Protein AF-A0A127QFP5-F1 (afdb_monomer_lite)

pLDDT: mean 84.66, std 13.13, range [40.59, 94.5]

Structure (mmCIF, N/CA/C/O backbone):
data_AF-A0A127QFP5-F1
#
_entry.id   AF-A0A127QFP5-F1
#
loop_
_atom_site.group_PDB
_atom_site.id
_atom_site.type_symbol
_atom_site.label_atom_id
_atom_site.label_alt_id
_atom_site.label_comp_id
_atom_site.label_asym_id
_atom_site.label_entity_id
_atom_site.label_seq_id
_atom_site.pdbx_PDB_ins_code
_atom_site.Cartn_x
_atom_site.Cartn_y
_atom_site.Cartn_z
_atom_site.occupancy
_atom_site.B_iso_or_equiv
_atom_site.auth_seq_id
_atom_site.auth_comp_id
_atom_site.auth_asym_id
_atom_site.auth_atom_id
_atom_site.pdbx_PDB_model_num
ATOM 1 N N . MET A 1 1 ? 3.924 17.686 -8.523 1.00 40.59 1 MET A N 1
ATOM 2 C CA . MET A 1 1 ? 3.088 16.633 -7.920 1.00 40.59 1 MET A CA 1
ATOM 3 C C . MET A 1 1 ? 3.001 15.509 -8.930 1.00 40.59 1 MET A C 1
ATOM 5 O O . MET A 1 1 ? 2.366 15.684 -9.963 1.00 40.59 1 MET A O 1
ATOM 9 N N . THR A 1 2 ? 3.765 14.444 -8.715 1.00 45.44 2 THR A N 1
ATOM 10 C CA . THR A 1 2 ? 3.806 13.284 -9.609 1.00 45.44 2 THR A CA 1
ATOM 11 C C . THR A 1 2 ? 2.872 12.254 -9.007 1.00 45.44 2 THR A C 1
ATOM 13 O O . THR A 1 2 ? 3.216 11.715 -7.975 1.00 45.44 2 THR A O 1
ATOM 16 N N . ASN A 1 3 ? 1.708 12.015 -9.610 1.00 58.25 3 ASN A N 1
ATOM 17 C CA . ASN A 1 3 ? 0.801 10.960 -9.154 1.00 58.25 3 ASN A CA 1
ATOM 18 C C . ASN A 1 3 ? 1.461 9.597 -9.416 1.00 58.25 3 ASN A C 1
ATOM 20 O O . ASN A 1 3 ? 1.649 9.235 -10.580 1.00 58.25 3 ASN A O 1
ATOM 24 N N . LEU A 1 4 ? 1.789 8.824 -8.381 1.00 55.69 4 LEU A N 1
ATOM 25 C CA . LEU A 1 4 ? 2.344 7.472 -8.562 1.00 55.69 4 LEU A CA 1
ATOM 26 C C . LEU A 1 4 ? 1.350 6.489 -9.183 1.00 55.69 4 LEU A C 1
ATOM 28 O O . LEU A 1 4 ? 1.740 5.514 -9.819 1.00 55.69 4 LEU A O 1
ATOM 32 N N . LEU A 1 5 ? 0.052 6.762 -9.066 1.00 57.72 5 LEU A N 1
ATOM 33 C CA . LEU A 1 5 ? -1.011 5.857 -9.508 1.00 57.72 5 LEU A CA 1
ATOM 34 C C . LEU A 1 5 ? -1.318 5.926 -11.020 1.00 57.72 5 LEU A C 1
ATOM 36 O O . LEU A 1 5 ? -2.400 5.513 -11.436 1.00 57.72 5 LEU A O 1
ATOM 40 N N . VAL A 1 6 ? -0.412 6.468 -11.842 1.00 61.78 6 VAL A N 1
ATOM 41 C CA . VAL A 1 6 ? -0.675 6.801 -13.258 1.00 61.78 6 VAL A CA 1
ATOM 42 C C . VAL A 1 6 ? -0.823 5.576 -14.169 1.00 61.78 6 VAL A C 1
ATOM 44 O O . VAL A 1 6 ? -1.489 5.681 -15.198 1.00 61.78 6 VAL A O 1
ATOM 47 N N . THR A 1 7 ? -0.314 4.402 -13.780 1.00 70.12 7 THR A N 1
ATOM 48 C CA . THR A 1 7 ? -0.413 3.191 -14.610 1.00 70.12 7 THR A CA 1
ATOM 49 C C . THR A 1 7 ? -1.112 2.064 -13.859 1.00 70.12 7 THR A C 1
ATOM 51 O O . THR A 1 7 ? -0.695 1.661 -12.777 1.00 70.12 7 THR A O 1
ATOM 54 N N . THR A 1 8 ? -2.184 1.535 -14.450 1.00 80.06 8 THR A N 1
ATOM 55 C CA . THR A 1 8 ? -2.866 0.328 -13.966 1.00 80.06 8 THR A CA 1
ATOM 56 C C . THR A 1 8 ? -2.555 -0.825 -14.911 1.00 80.06 8 THR A C 1
ATOM 58 O O . THR A 1 8 ? -2.638 -0.673 -16.127 1.00 80.06 8 THR A O 1
ATOM 61 N N . VAL A 1 9 ? -2.157 -1.964 -14.350 1.00 86.50 9 VAL A N 1
ATOM 62 C CA . VAL A 1 9 ? -1.868 -3.204 -15.083 1.00 86.50 9 VAL A CA 1
ATOM 63 C C . VAL A 1 9 ? -2.481 -4.388 -14.338 1.00 86.50 9 VAL A C 1
ATOM 65 O O . VAL A 1 9 ? -2.999 -4.238 -13.228 1.00 86.50 9 VAL A O 1
ATOM 68 N N . GLU A 1 10 ? -2.452 -5.566 -14.952 1.00 89.62 10 GLU A N 1
ATOM 69 C CA . GLU A 1 10 ? -2.978 -6.784 -14.342 1.00 89.62 10 GLU A CA 1
ATOM 70 C C . GLU A 1 10 ? -2.206 -7.167 -13.066 1.00 89.62 10 GLU A C 1
ATOM 72 O O . GLU A 1 10 ? -0.989 -7.006 -12.967 1.00 89.62 10 GLU A O 1
ATOM 77 N N . LEU A 1 11 ? -2.913 -7.713 -12.071 1.00 87.69 11 LEU A N 1
ATOM 78 C CA . LEU A 1 11 ? -2.343 -8.041 -10.757 1.00 87.69 11 LEU A CA 1
ATOM 79 C C . LEU A 1 11 ? -1.168 -9.030 -10.835 1.00 87.69 11 LEU A C 1
ATOM 81 O O . LEU A 1 11 ? -0.228 -8.938 -10.051 1.00 87.69 11 LEU A O 1
ATOM 85 N N . ASN A 1 12 ? -1.221 -9.986 -11.760 1.00 90.62 12 ASN A N 1
ATOM 86 C CA . ASN A 1 12 ? -0.139 -10.943 -12.014 1.00 90.62 12 ASN A CA 1
ATOM 87 C C . ASN A 1 12 ? 1.160 -10.264 -12.480 1.00 90.62 12 ASN A C 1
ATOM 89 O O . ASN A 1 12 ? 2.230 -10.802 -12.209 1.00 90.62 12 ASN A O 1
ATOM 93 N N . ILE A 1 13 ? 1.074 -9.117 -13.157 1.00 90.31 13 ILE A N 1
ATOM 94 C CA . ILE A 1 13 ? 2.225 -8.303 -13.558 1.00 90.31 13 ILE A CA 1
ATOM 95 C C . ILE A 1 13 ? 2.725 -7.524 -12.345 1.00 90.31 13 ILE A C 1
ATOM 97 O O . ILE A 1 13 ? 3.900 -7.613 -12.016 1.00 90.31 13 ILE A O 1
ATOM 101 N N . VAL A 1 14 ? 1.824 -6.852 -11.615 1.00 91.12 14 VAL A N 1
ATOM 102 C CA . VAL A 1 14 ? 2.186 -6.083 -10.409 1.00 91.12 14 VAL A CA 1
ATOM 103 C C . VAL A 1 14 ? 2.938 -6.946 -9.397 1.00 91.12 14 VAL A C 1
ATOM 105 O O . VAL A 1 14 ? 3.915 -6.497 -8.820 1.00 91.12 14 VAL A O 1
ATOM 108 N N . ARG A 1 15 ? 2.519 -8.202 -9.202 1.00 91.00 15 ARG A N 1
ATOM 109 C CA . ARG A 1 15 ? 3.146 -9.144 -8.259 1.00 91.00 15 ARG A CA 1
ATOM 110 C C . ARG A 1 15 ? 4.572 -9.573 -8.616 1.00 91.00 15 ARG A C 1
ATOM 112 O O . ARG A 1 15 ? 5.186 -10.261 -7.808 1.00 91.00 15 ARG A O 1
ATOM 119 N N . GLN A 1 16 ? 5.059 -9.245 -9.810 1.00 92.12 16 GLN A N 1
ATOM 120 C CA . GLN A 1 16 ? 6.434 -9.534 -10.228 1.00 92.12 16 GLN A CA 1
ATOM 121 C C . GLN A 1 16 ? 7.406 -8.410 -9.855 1.00 92.12 16 GLN A C 1
ATOM 123 O O . GLN A 1 16 ? 8.610 -8.586 -10.018 1.00 92.12 16 GLN A O 1
ATOM 128 N N . GLU A 1 17 ? 6.896 -7.273 -9.378 1.00 93.19 17 GLU A N 1
ATOM 129 C CA . GLU A 1 17 ? 7.721 -6.158 -8.920 1.00 93.19 17 GLU A CA 1
ATOM 130 C C . GLU A 1 17 ? 8.496 -6.511 -7.645 1.00 93.19 17 GLU A C 1
ATOM 132 O O . GLU A 1 17 ? 8.092 -7.380 -6.872 1.00 93.19 17 GLU A O 1
ATOM 137 N N . GLU A 1 18 ? 9.616 -5.816 -7.434 1.00 91.19 18 GLU A N 1
ATOM 138 C CA . GLU A 1 18 ? 10.555 -6.091 -6.338 1.00 91.19 18 GLU A CA 1
ATOM 139 C C . GLU A 1 18 ? 9.924 -5.885 -4.958 1.00 91.19 18 GLU A C 1
ATOM 141 O O . GLU A 1 18 ? 10.163 -6.681 -4.053 1.00 91.19 18 GLU A O 1
ATOM 146 N N . MET A 1 19 ? 9.109 -4.836 -4.815 1.00 92.75 19 MET A N 1
ATOM 147 C CA . MET A 1 19 ? 8.368 -4.541 -3.591 1.00 92.75 19 MET A CA 1
ATOM 148 C C . MET A 1 19 ? 6.881 -4.402 -3.879 1.00 92.75 19 MET A C 1
ATOM 150 O O . MET A 1 19 ? 6.473 -3.793 -4.874 1.00 92.75 19 MET A O 1
ATOM 154 N N . LEU A 1 20 ? 6.066 -4.917 -2.966 1.00 94.38 20 LEU A N 1
ATOM 155 C CA . LEU A 1 20 ? 4.617 -4.946 -3.077 1.00 94.38 20 LEU A CA 1
ATOM 156 C C . LEU A 1 20 ? 3.966 -4.277 -1.871 1.00 94.38 20 LEU A C 1
ATOM 158 O O . LEU A 1 20 ? 4.152 -4.681 -0.725 1.00 94.38 20 LEU A O 1
ATOM 162 N N . ILE A 1 21 ? 3.109 -3.301 -2.148 1.00 94.50 21 ILE A N 1
ATOM 163 C CA . ILE A 1 21 ? 2.281 -2.620 -1.157 1.00 94.50 21 ILE A CA 1
ATOM 164 C C . ILE A 1 21 ? 0.837 -3.084 -1.340 1.00 94.50 21 ILE A C 1
ATOM 166 O O . ILE A 1 21 ? 0.230 -2.888 -2.396 1.00 94.50 21 ILE A O 1
ATOM 170 N N . GLY A 1 22 ? 0.269 -3.711 -0.315 1.00 94.38 22 GLY A N 1
ATOM 171 C CA . GLY A 1 22 ? -1.147 -4.062 -0.276 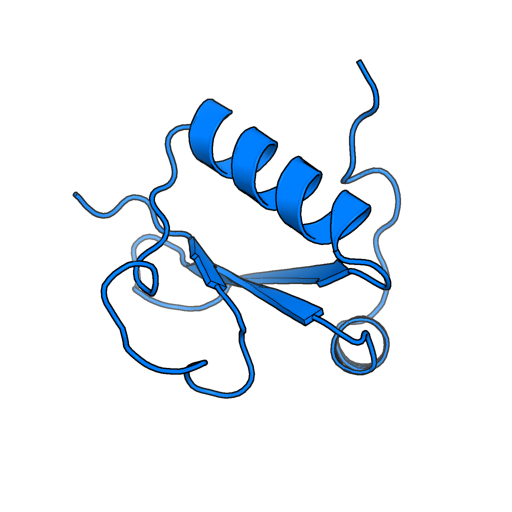1.00 94.38 22 GLY A CA 1
ATOM 172 C C . GLY A 1 22 ? -1.987 -2.919 0.290 1.00 94.38 22 GLY A C 1
ATOM 173 O O . GLY A 1 22 ? -1.599 -2.302 1.272 1.00 94.38 22 GLY A O 1
ATOM 174 N N . ILE A 1 23 ? -3.168 -2.663 -0.273 1.00 93.31 23 ILE A N 1
ATOM 175 C CA . ILE A 1 23 ? -4.143 -1.725 0.300 1.00 93.31 23 ILE A CA 1
ATOM 176 C C . ILE A 1 23 ? -5.384 -2.499 0.724 1.00 93.31 23 ILE A C 1
ATOM 178 O O . ILE A 1 23 ? -6.007 -3.201 -0.082 1.00 93.31 23 ILE A O 1
ATOM 182 N N . ARG A 1 24 ? -5.735 -2.371 2.000 1.00 92.94 24 ARG A N 1
ATOM 183 C CA . ARG A 1 24 ? -6.817 -3.086 2.662 1.00 92.94 24 ARG A CA 1
ATOM 184 C C . ARG A 1 24 ? -8.075 -2.224 2.759 1.00 92.94 24 ARG A C 1
ATOM 186 O O . ARG A 1 24 ? -8.019 -1.044 3.088 1.00 92.94 24 ARG A O 1
ATOM 193 N N . ASN A 1 25 ? -9.226 -2.822 2.470 1.00 89.81 25 ASN A N 1
ATOM 194 C CA . ASN A 1 25 ? -10.528 -2.177 2.624 1.00 89.81 25 ASN A CA 1
ATOM 195 C C . ASN A 1 25 ? -11.072 -2.343 4.061 1.00 89.81 25 ASN A C 1
ATOM 197 O O . ASN A 1 25 ? -10.509 -3.054 4.893 1.00 89.81 25 ASN A O 1
ATOM 201 N N . ALA A 1 26 ? -12.237 -1.750 4.340 1.00 87.75 26 ALA A N 1
ATOM 202 C CA . ALA A 1 26 ? -12.911 -1.870 5.638 1.00 87.75 26 ALA A CA 1
ATOM 203 C C . ALA A 1 26 ? -13.325 -3.311 6.017 1.00 87.75 26 ALA A C 1
ATOM 205 O O . ALA A 1 26 ? -13.557 -3.592 7.188 1.00 87.75 26 ALA A O 1
ATOM 206 N N . LYS A 1 27 ? -13.405 -4.234 5.048 1.00 89.69 27 LYS A N 1
ATOM 207 C CA . LYS A 1 27 ? -13.672 -5.666 5.278 1.00 89.69 27 LYS A CA 1
ATOM 208 C C . LYS A 1 27 ? -12.406 -6.472 5.577 1.00 89.69 27 LYS A C 1
ATOM 210 O O . LYS A 1 27 ? -12.466 -7.692 5.657 1.00 89.69 27 LYS A O 1
ATOM 215 N N . GLN A 1 28 ? -11.276 -5.795 5.747 1.00 87.25 28 GLN A N 1
ATOM 216 C CA . GLN A 1 28 ? -9.966 -6.390 5.964 1.00 87.25 28 GLN A CA 1
ATOM 217 C C . GLN A 1 28 ? -9.413 -7.187 4.762 1.00 87.25 28 GLN A C 1
ATOM 219 O O . GLN A 1 28 ? -8.522 -8.021 4.913 1.00 87.25 28 GLN A O 1
ATOM 224 N N . GLU A 1 29 ? -9.882 -6.888 3.548 1.00 91.00 29 GLU A N 1
ATOM 225 C CA . GLU A 1 29 ? -9.445 -7.542 2.309 1.00 91.00 29 GLU A CA 1
ATOM 226 C C . GLU A 1 29 ? -8.498 -6.633 1.518 1.00 91.00 29 GLU A C 1
ATOM 228 O O . GLU A 1 29 ? -8.753 -5.433 1.382 1.00 91.00 29 GLU A O 1
ATOM 233 N N . ILE A 1 30 ? -7.425 -7.198 0.952 1.00 91.62 30 ILE A N 1
ATOM 234 C CA . ILE A 1 30 ? -6.568 -6.466 0.010 1.00 91.62 30 ILE A CA 1
ATOM 235 C C . ILE A 1 30 ? -7.339 -6.268 -1.296 1.00 91.62 30 ILE A C 1
ATOM 237 O O . ILE A 1 30 ? -7.586 -7.232 -2.019 1.00 91.62 30 ILE A O 1
ATOM 241 N N . TYR A 1 31 ? -7.718 -5.027 -1.597 1.00 90.31 31 TYR A N 1
ATOM 242 C CA . TYR A 1 31 ? -8.507 -4.685 -2.788 1.00 90.31 31 TYR A CA 1
ATOM 243 C C . TYR A 1 31 ? -7.677 -4.008 -3.882 1.00 90.31 31 TYR A C 1
ATOM 245 O O . TYR A 1 31 ? -8.121 -3.909 -5.026 1.00 90.31 31 TYR A O 1
ATOM 253 N N . ARG A 1 32 ? -6.467 -3.548 -3.544 1.00 91.44 32 ARG A N 1
ATOM 254 C CA . ARG A 1 32 ? -5.503 -2.986 -4.489 1.00 91.44 32 ARG A CA 1
ATOM 255 C C . ARG A 1 32 ? -4.087 -3.375 -4.084 1.00 91.44 32 ARG A C 1
ATOM 257 O O . ARG A 1 32 ? -3.799 -3.532 -2.901 1.00 91.44 32 ARG A O 1
ATOM 264 N N . VAL A 1 33 ? -3.222 -3.534 -5.079 1.00 93.06 33 VAL A N 1
ATOM 265 C CA . VAL A 1 33 ? -1.789 -3.773 -4.895 1.00 93.06 33 VAL A CA 1
ATOM 266 C C . VAL A 1 33 ? -1.034 -2.747 -5.725 1.00 93.06 33 VAL A C 1
ATOM 268 O O . VAL A 1 33 ? -1.414 -2.483 -6.867 1.00 93.06 33 VAL A O 1
ATOM 271 N N . ILE A 1 34 ? 0.003 -2.164 -5.141 1.00 93.25 34 ILE A N 1
ATOM 272 C CA . ILE A 1 34 ? 0.969 -1.309 -5.823 1.00 93.25 34 ILE A CA 1
ATOM 27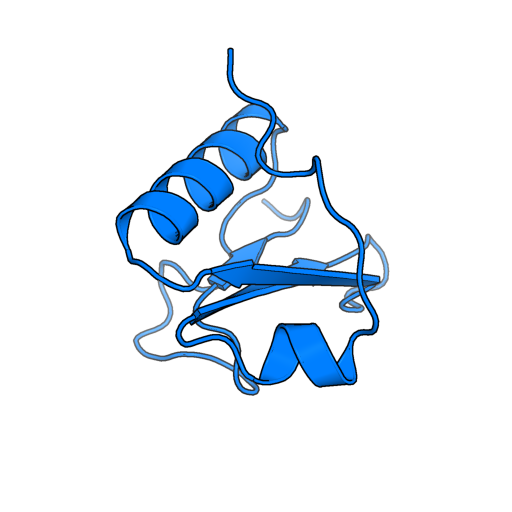3 C C . ILE A 1 34 ? 2.281 -2.081 -5.869 1.00 93.25 34 ILE A C 1
ATOM 275 O O . ILE A 1 34 ? 2.718 -2.618 -4.855 1.00 93.25 34 ILE A O 1
ATOM 279 N N . GLY A 1 35 ? 2.880 -2.155 -7.050 1.00 93.31 35 GLY A N 1
ATOM 280 C CA . GLY A 1 35 ? 4.211 -2.712 -7.239 1.00 93.31 35 GLY A CA 1
ATOM 281 C C . GLY A 1 35 ? 5.208 -1.582 -7.430 1.00 93.31 35 GLY A C 1
ATOM 282 O O . GLY A 1 35 ? 4.904 -0.598 -8.107 1.00 93.31 35 GLY A O 1
ATOM 283 N N . ALA A 1 36 ? 6.374 -1.710 -6.812 1.00 92.44 36 ALA A N 1
ATOM 284 C CA . ALA A 1 36 ? 7.457 -0.751 -6.910 1.00 92.44 36 ALA A CA 1
ATOM 285 C C . ALA A 1 36 ? 8.740 -1.463 -7.349 1.00 92.44 36 ALA A C 1
ATOM 287 O O . ALA A 1 36 ? 9.250 -2.337 -6.652 1.00 92.44 36 ALA A O 1
ATOM 288 N N . SER A 1 37 ? 9.303 -1.020 -8.474 1.00 91.19 37 SER A N 1
ATOM 289 C CA . SER A 1 37 ? 10.580 -1.523 -9.010 1.00 91.19 37 SER A CA 1
ATOM 290 C C . SER A 1 37 ? 11.815 -0.910 -8.337 1.00 91.19 37 SER A C 1
ATOM 292 O O . SER A 1 37 ? 12.942 -1.163 -8.747 1.00 91.19 37 SER A O 1
ATOM 294 N N . SER A 1 38 ? 11.632 -0.015 -7.360 1.00 91.06 38 SER A N 1
ATOM 295 C CA . SER A 1 38 ? 12.735 0.648 -6.653 1.00 91.06 38 SER A CA 1
ATOM 296 C C . SER A 1 38 ? 12.281 1.227 -5.319 1.00 91.06 38 SER A C 1
ATOM 298 O O . SER A 1 38 ? 11.132 1.660 -5.189 1.00 91.06 38 SER A O 1
ATOM 300 N N . SER A 1 39 ? 13.195 1.330 -4.350 1.00 92.00 39 SER A N 1
ATOM 301 C CA . SER A 1 39 ? 12.876 1.856 -3.013 1.00 92.00 39 SER A CA 1
ATOM 302 C C . SER A 1 39 ? 12.353 3.293 -3.057 1.00 92.00 39 SER A C 1
ATOM 304 O O . SER A 1 39 ? 11.522 3.676 -2.247 1.00 92.00 39 SER A O 1
ATOM 306 N N . LYS A 1 40 ? 12.775 4.092 -4.048 1.00 91.06 40 LYS A N 1
ATOM 307 C CA . LYS A 1 40 ? 12.244 5.446 -4.255 1.00 91.06 40 LYS A CA 1
ATOM 308 C C . LYS A 1 40 ? 10.753 5.431 -4.603 1.00 91.06 40 LYS A C 1
ATOM 310 O O . LYS A 1 40 ? 10.001 6.232 -4.067 1.00 91.06 40 LYS A O 1
ATOM 315 N N . GLN A 1 41 ? 10.328 4.544 -5.504 1.00 91.25 41 GLN A N 1
ATOM 316 C CA . GLN A 1 41 ? 8.908 4.411 -5.850 1.00 91.25 41 GLN A CA 1
ATOM 317 C C . GLN A 1 41 ? 8.098 3.895 -4.662 1.00 91.25 41 GLN A C 1
ATOM 319 O O . GLN A 1 41 ? 7.007 4.393 -4.417 1.00 91.25 41 GLN A O 1
ATOM 324 N N . TYR A 1 42 ? 8.658 2.944 -3.914 1.00 92.94 42 TYR A N 1
ATOM 325 C CA . TYR A 1 42 ? 8.041 2.404 -2.708 1.00 92.94 42 TYR A CA 1
ATOM 326 C C . TYR A 1 42 ? 7.834 3.479 -1.631 1.00 92.94 42 TYR A C 1
ATOM 328 O O . TYR A 1 42 ? 6.720 3.635 -1.136 1.00 92.94 42 TYR A O 1
ATOM 336 N N . ASN A 1 43 ? 8.877 4.255 -1.313 1.00 92.62 43 ASN A N 1
ATOM 337 C CA . ASN A 1 43 ? 8.808 5.324 -0.312 1.00 92.62 43 ASN A CA 1
ATOM 338 C C . ASN A 1 43 ? 7.808 6.396 -0.729 1.00 92.62 43 ASN A C 1
ATOM 340 O O . ASN A 1 43 ? 6.918 6.726 0.040 1.00 92.62 43 ASN A O 1
ATOM 344 N N . ASN A 1 44 ? 7.889 6.860 -1.978 1.00 92.12 44 ASN A N 1
ATOM 345 C CA . ASN A 1 44 ? 6.943 7.846 -2.480 1.00 92.12 44 ASN A CA 1
ATOM 346 C C . ASN A 1 44 ? 5.491 7.322 -2.407 1.00 92.12 44 ASN A C 1
ATOM 348 O O . ASN A 1 44 ? 4.581 8.077 -2.092 1.00 92.12 44 ASN A O 1
ATOM 352 N N . ALA A 1 45 ? 5.257 6.038 -2.717 1.00 92.25 45 ALA A N 1
ATOM 353 C CA . ALA A 1 45 ? 3.914 5.458 -2.690 1.00 92.25 45 ALA A CA 1
ATOM 354 C C . ALA A 1 45 ? 3.404 5.302 -1.257 1.00 92.25 45 ALA A C 1
ATOM 356 O O . ALA A 1 45 ? 2.220 5.496 -1.012 1.00 92.25 45 ALA A O 1
ATOM 357 N N . SER A 1 46 ? 4.297 4.977 -0.326 1.00 93.06 46 SER A N 1
ATOM 358 C CA . SER A 1 46 ? 3.993 4.906 1.102 1.00 93.06 46 SER A CA 1
ATOM 359 C C . SER A 1 46 ? 3.607 6.286 1.641 1.00 93.06 46 SER A C 1
ATOM 361 O O . SER A 1 46 ? 2.519 6.424 2.188 1.00 93.06 46 SER A O 1
ATOM 363 N N . GLU A 1 47 ? 4.412 7.319 1.367 1.00 92.81 47 GLU A N 1
ATOM 364 C CA . GLU A 1 47 ? 4.127 8.715 1.740 1.00 92.81 47 GLU A CA 1
ATOM 365 C C . GLU A 1 47 ? 2.788 9.200 1.159 1.00 92.81 47 GLU A C 1
ATOM 367 O O . GLU A 1 47 ? 1.970 9.769 1.875 1.00 92.81 47 GLU A O 1
ATOM 372 N N . GLU A 1 48 ? 2.502 8.916 -0.119 1.00 91.88 48 GLU A N 1
ATOM 373 C CA . GLU A 1 48 ? 1.211 9.275 -0.723 1.00 91.88 48 GLU A CA 1
ATOM 374 C C . GLU A 1 48 ? 0.024 8.569 -0.042 1.00 91.88 48 GLU A C 1
ATOM 376 O O . GLU A 1 48 ? -1.052 9.152 0.082 1.00 91.88 48 GLU A O 1
ATOM 381 N N . LEU A 1 49 ? 0.178 7.314 0.393 1.00 92.56 49 LEU A N 1
ATOM 382 C CA . LEU A 1 49 ? -0.882 6.589 1.104 1.00 92.56 49 LEU A CA 1
ATOM 383 C C . LEU A 1 49 ? -1.090 7.136 2.524 1.00 92.56 49 LEU A C 1
ATOM 385 O O . LEU A 1 49 ? -2.237 7.226 2.969 1.00 92.56 49 LEU A O 1
ATOM 389 N N . GLU A 1 50 ? -0.017 7.544 3.198 1.00 91.56 50 GLU A N 1
ATOM 390 C CA . GLU A 1 50 ? -0.065 8.223 4.499 1.00 91.56 50 GLU A CA 1
ATOM 391 C C . GLU A 1 50 ? -0.739 9.595 4.395 1.00 91.56 50 GLU A C 1
ATOM 393 O O . GLU A 1 50 ? -1.633 9.903 5.186 1.00 91.56 50 GLU A O 1
ATOM 398 N N . ASP A 1 51 ? -0.414 10.379 3.3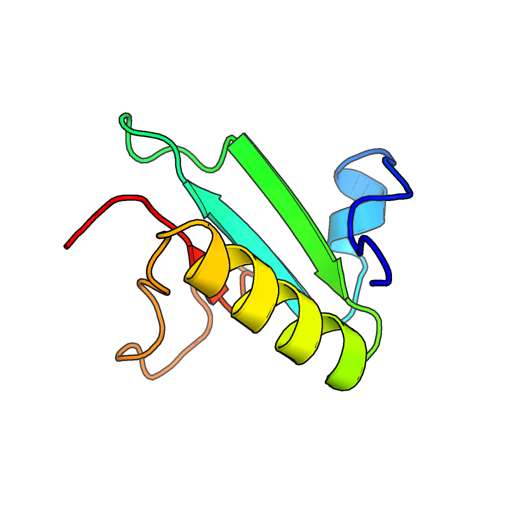62 1.00 91.81 51 ASP A N 1
ATOM 399 C CA . ASP A 1 51 ? -1.066 11.660 3.059 1.00 91.81 51 ASP A CA 1
ATOM 400 C C . ASP A 1 51 ? -2.571 11.496 2.767 1.00 91.81 51 ASP A C 1
ATOM 402 O O . ASP A 1 51 ? -3.378 12.387 3.053 1.00 91.81 51 ASP A O 1
ATOM 406 N N . LEU A 1 52 ? -2.978 10.339 2.230 1.00 90.19 52 LEU A N 1
ATOM 407 C CA . LEU A 1 52 ? -4.385 9.958 2.044 1.00 90.19 52 LEU A CA 1
ATOM 408 C C . LEU A 1 52 ? -5.067 9.478 3.340 1.00 90.19 52 LEU A C 1
ATOM 410 O O . LEU A 1 52 ? -6.272 9.206 3.331 1.00 90.19 52 LEU A O 1
ATOM 414 N N . GLY A 1 53 ? -4.331 9.393 4.449 1.00 90.50 53 GLY A N 1
ATOM 415 C CA . GLY A 1 53 ? -4.831 9.004 5.767 1.00 90.50 53 GLY A CA 1
ATOM 416 C C . GLY A 1 53 ? -4.889 7.495 6.008 1.00 90.50 53 GLY A C 1
ATOM 417 O O . GLY A 1 53 ? -5.649 7.052 6.873 1.00 90.50 53 GLY A O 1
ATOM 418 N N . LEU A 1 54 ? -4.138 6.700 5.243 1.00 92.12 54 LEU A N 1
ATOM 419 C CA . LEU A 1 54 ? -3.955 5.272 5.500 1.00 92.12 54 LEU A CA 1
ATOM 420 C C . LEU A 1 54 ? -2.722 5.057 6.385 1.00 92.12 54 LEU A C 1
ATOM 422 O O . LEU A 1 54 ? -1.733 5.763 6.246 1.00 92.12 54 LEU A O 1
ATOM 426 N N . ASN A 1 55 ? -2.752 4.042 7.245 1.00 91.12 55 ASN A N 1
ATOM 427 C CA . ASN A 1 55 ? -1.611 3.677 8.088 1.00 91.12 55 ASN A CA 1
ATOM 428 C C . ASN A 1 55 ? -0.988 2.368 7.603 1.00 91.12 55 ASN A C 1
ATOM 430 O O . ASN A 1 55 ? -1.717 1.451 7.205 1.00 91.12 55 ASN A O 1
ATOM 434 N N . ASN A 1 56 ? 0.340 2.263 7.674 1.00 90.69 56 ASN A N 1
ATOM 435 C CA . ASN A 1 56 ? 1.048 1.020 7.395 1.00 90.69 56 ASN A CA 1
ATOM 436 C C . ASN A 1 56 ? 0.921 0.046 8.578 1.00 90.69 56 ASN A C 1
ATOM 438 O O . ASN A 1 56 ? 1.591 0.164 9.596 1.00 90.69 56 ASN A O 1
ATOM 442 N N . GLU A 1 57 ? 0.091 -0.979 8.420 1.00 87.69 57 GLU A N 1
ATOM 443 C CA . GLU A 1 57 ? -0.170 -2.001 9.436 1.00 87.69 57 GLU A CA 1
ATOM 444 C C . GLU A 1 57 ? 1.008 -2.965 9.664 1.00 87.69 57 GLU A C 1
ATOM 446 O O . GLU A 1 57 ? 0.953 -3.800 10.569 1.00 87.69 57 GLU A O 1
ATOM 451 N N . LEU A 1 58 ? 2.040 -2.921 8.815 1.00 84.62 58 LEU A N 1
ATOM 452 C CA . LEU A 1 58 ? 3.240 -3.751 8.945 1.00 84.62 58 L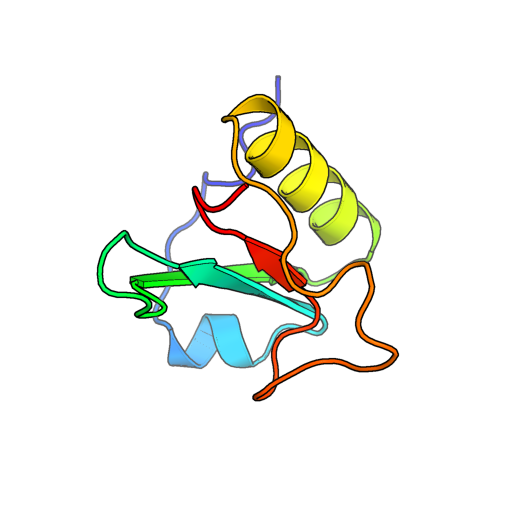EU A CA 1
ATOM 453 C C . LEU A 1 58 ? 4.454 -2.982 9.473 1.00 84.62 58 LEU A C 1
ATOM 455 O O . LEU A 1 58 ? 5.508 -3.588 9.604 1.00 84.62 58 LEU A O 1
ATOM 459 N N . GLU A 1 59 ? 4.331 -1.693 9.794 1.00 73.12 59 GLU A N 1
ATOM 460 C CA . GLU A 1 59 ? 5.467 -0.888 10.269 1.00 73.12 59 GLU A CA 1
ATOM 461 C C . GLU A 1 59 ? 6.081 -1.447 11.567 1.00 73.12 59 GLU A C 1
ATOM 463 O O . GLU A 1 59 ? 7.298 -1.475 11.724 1.00 73.12 59 GLU A O 1
ATOM 468 N N . GLU A 1 60 ? 5.247 -1.984 12.461 1.00 68.00 60 GLU A N 1
ATOM 469 C CA . GLU A 1 60 ? 5.687 -2.652 13.696 1.00 68.00 60 GLU A CA 1
ATOM 470 C C . GLU A 1 60 ? 5.953 -4.158 13.515 1.00 68.00 60 GLU A C 1
ATOM 472 O O . GLU A 1 60 ? 6.351 -4.851 14.454 1.00 68.00 60 GLU A O 1
ATOM 477 N N . ALA A 1 61 ? 5.703 -4.703 12.323 1.00 68.88 61 ALA A N 1
ATOM 478 C CA . ALA A 1 61 ? 5.926 -6.110 12.042 1.00 68.88 61 ALA A CA 1
AT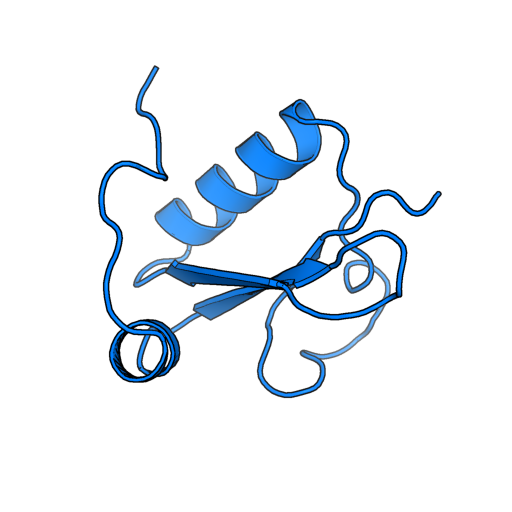OM 479 C C . ALA A 1 61 ? 7.364 -6.318 11.554 1.00 68.88 61 ALA A C 1
ATOM 481 O O . ALA A 1 61 ? 7.764 -5.798 10.521 1.00 68.88 61 ALA A O 1
ATOM 482 N N . ASP A 1 62 ? 8.118 -7.186 12.234 1.00 57.41 62 ASP A N 1
ATOM 483 C CA . ASP A 1 62 ? 9.508 -7.520 11.875 1.00 57.41 62 ASP A CA 1
ATOM 484 C C . ASP A 1 62 ? 9.693 -8.061 10.437 1.00 57.41 62 ASP A C 1
ATOM 486 O O . ASP A 1 62 ? 10.827 -8.235 9.988 1.00 57.41 62 ASP A O 1
ATOM 490 N N . ARG A 1 63 ? 8.613 -8.407 9.712 1.00 58.38 63 ARG A N 1
ATOM 491 C CA . ARG A 1 63 ? 8.680 -9.016 8.373 1.00 58.38 63 ARG A CA 1
ATOM 492 C C . ARG A 1 63 ? 7.481 -8.706 7.476 1.00 58.38 63 ARG A C 1
ATOM 494 O O . ARG A 1 63 ? 6.343 -8.626 7.940 1.00 58.38 63 ARG A O 1
ATOM 501 N N . ALA A 1 64 ? 7.757 -8.718 6.168 1.00 66.19 64 ALA A N 1
ATOM 502 C CA . ALA A 1 64 ? 6.772 -8.789 5.092 1.00 66.19 64 ALA A CA 1
ATOM 503 C C . ALA A 1 64 ? 5.726 -9.887 5.357 1.00 66.19 64 ALA A C 1
ATOM 505 O O . ALA A 1 64 ? 6.056 -11.022 5.727 1.00 66.19 64 ALA A O 1
ATOM 506 N N . LYS A 1 65 ? 4.447 -9.565 5.149 1.00 75.19 65 LYS A N 1
ATOM 507 C CA . LYS A 1 65 ? 3.318 -10.456 5.447 1.00 75.19 65 LYS A CA 1
ATOM 508 C C . LYS A 1 65 ? 2.595 -10.823 4.162 1.00 75.19 65 LYS A C 1
ATOM 510 O O . LYS A 1 65 ? 2.165 -9.953 3.416 1.00 75.19 65 LYS A O 1
ATOM 515 N N . ASN A 1 66 ? 2.415 -12.123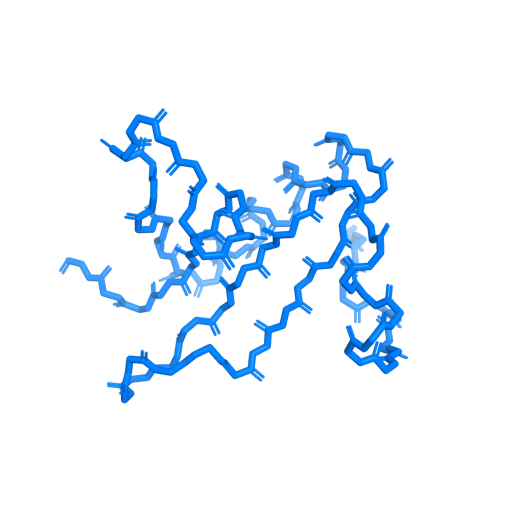 3.916 1.00 80.81 66 ASN A N 1
ATOM 516 C CA . ASN A 1 66 ? 1.711 -12.650 2.736 1.00 80.81 66 ASN A CA 1
ATOM 517 C C . ASN A 1 66 ? 2.279 -12.163 1.384 1.00 80.81 66 ASN A C 1
ATOM 519 O O . ASN A 1 66 ? 1.532 -12.024 0.416 1.00 80.81 66 ASN A O 1
ATOM 523 N N . GLY A 1 67 ? 3.591 -11.909 1.325 1.00 87.25 67 GLY A N 1
ATOM 524 C CA . GLY A 1 67 ? 4.263 -11.406 0.124 1.00 87.25 67 GLY A CA 1
ATOM 525 C C . GLY A 1 67 ? 4.068 -9.910 -0.128 1.00 87.25 67 GLY A C 1
ATOM 526 O O . GLY A 1 67 ? 4.244 -9.485 -1.260 1.00 87.25 67 GLY A O 1
ATOM 527 N N . TYR A 1 68 ? 3.675 -9.135 0.887 1.00 92.31 68 TYR A N 1
ATOM 528 C CA . TYR A 1 68 ? 3.666 -7.674 0.838 1.00 92.31 68 TYR A CA 1
ATOM 529 C C . TYR A 1 68 ? 4.679 -7.103 1.823 1.00 92.31 68 TYR A C 1
ATOM 531 O O . TYR A 1 68 ? 4.736 -7.546 2.975 1.00 92.31 68 TYR A O 1
ATOM 539 N N . ASP A 1 69 ? 5.417 -6.100 1.370 1.00 93.00 69 ASP A N 1
ATOM 540 C CA . ASP A 1 69 ? 6.393 -5.337 2.145 1.00 93.00 69 ASP A CA 1
ATOM 541 C C . ASP A 1 69 ? 5.708 -4.314 3.059 1.00 93.00 69 ASP A C 1
ATOM 543 O O . ASP A 1 69 ? 6.146 -4.098 4.184 1.00 93.00 69 ASP A O 1
ATOM 547 N N . ALA A 1 70 ? 4.568 -3.772 2.623 1.00 93.44 70 ALA A N 1
ATOM 548 C CA . ALA A 1 70 ? 3.673 -2.966 3.449 1.00 93.44 70 ALA A CA 1
ATOM 549 C C . ALA A 1 70 ? 2.210 -3.315 3.194 1.00 93.44 70 ALA A C 1
ATOM 551 O O . ALA A 1 70 ? 1.825 -3.741 2.099 1.00 93.44 70 ALA A O 1
ATOM 552 N N . ILE A 1 71 ? 1.372 -3.100 4.208 1.00 93.75 71 ILE A N 1
ATOM 553 C CA . ILE A 1 71 ? -0.079 -3.159 4.054 1.00 93.75 71 ILE A CA 1
ATOM 554 C C . ILE A 1 71 ? -0.682 -1.892 4.638 1.00 93.75 71 ILE A C 1
ATOM 556 O O . ILE A 1 71 ? -0.614 -1.682 5.841 1.00 93.75 71 ILE A O 1
ATOM 560 N N . PHE A 1 72 ? -1.324 -1.094 3.793 1.00 93.81 72 PHE A N 1
ATOM 561 C CA . PHE A 1 72 ? -1.998 0.132 4.192 1.00 93.81 72 PHE A CA 1
ATOM 562 C C . PHE A 1 72 ? -3.487 -0.103 4.411 1.00 93.81 72 PHE A C 1
ATOM 564 O O . PHE A 1 72 ? -4.162 -0.693 3.563 1.00 93.81 72 PHE A O 1
ATOM 571 N N . GLY A 1 73 ? -4.010 0.382 5.530 1.00 92.38 73 GLY A N 1
ATOM 572 C CA . GLY A 1 73 ? -5.424 0.295 5.877 1.00 92.38 73 GLY A CA 1
ATOM 573 C C . GLY A 1 73 ? -5.924 1.565 6.557 1.00 92.38 73 GLY A C 1
ATOM 574 O O . GLY A 1 73 ? -5.147 2.397 7.010 1.00 92.38 73 GLY A O 1
ATOM 575 N N . LEU A 1 74 ? -7.247 1.708 6.649 1.00 85.62 74 LEU A N 1
ATOM 576 C CA . LEU A 1 74 ? -7.898 2.812 7.377 1.00 85.62 74 LEU A CA 1
ATOM 577 C C . LEU A 1 74 ? -7.866 2.624 8.905 1.00 85.62 74 LEU A C 1
ATOM 579 O O . LEU A 1 74 ? -8.456 3.411 9.645 1.00 85.62 74 LEU A O 1
ATOM 583 N N . THR A 1 75 ? -7.252 1.544 9.379 1.00 67.69 75 THR A N 1
ATOM 584 C CA . THR A 1 75 ? -7.256 1.160 10.785 1.00 67.69 75 THR A CA 1
ATOM 585 C C . THR A 1 75 ? -6.281 2.053 11.564 1.00 67.69 75 THR A C 1
ATOM 587 O O . THR A 1 75 ? -5.127 2.200 11.166 1.00 67.69 75 THR A O 1
ATOM 590 N N . LYS A 1 76 ? -6.762 2.675 12.646 1.00 53.84 76 LYS A N 1
ATOM 591 C CA . LYS A 1 76 ? -5.935 3.169 13.757 1.00 53.84 76 LYS A CA 1
ATOM 592 C C . LYS A 1 76 ? -5.820 2.078 14.809 1.00 53.84 76 LYS A C 1
ATOM 594 O O . LYS A 1 76 ? -6.828 1.352 14.977 1.00 53.84 76 LYS A O 1
#

Radius of gyration: 11.66 Å; chains: 1; bounding box: 26×29×29 Å

Secondary structure (DSSP, 8-state):
---GGG----HHHHTTSSEEEEEE-TTS-EEEEEEESSHHHHHHHHHHHHHTT-EETTTTSSS-BTTBSEEEES--

Sequence (76 aa):
MTNLLVTTVELNIVRQEEMLIGIRNAKQEIYRVIGASSSKQYNNASEELEDLGLNNELEEADRAKNGYDAIFGLTK

Organism: NCBI:txid279058

Foldseek 3Di:
DDPLPPDDDDPVVLLVAPAKEFEAEPVRDRPDIHGDNDVVSVVVVQVVLVVVQWDWPCPPPPDDDPSHPTYTYNDD